Protein AF-A0A528D2F8-F1 (afdb_monomer_lite)

Foldseek 3Di:
DVVVVVVVVLVVVVVPDDPPVSVVVVVVVVVVVVVVVVPPPPPPDPPPQWDWDDDPFKIWIAGPVVRDIKMATCDDPRHGDIPVPDDPVVLVVVLVVQPPPVPVNVSSVVNVVVD

Sequence (115 aa):
LGPVLLALIGVAVLLVGREGIGGLILSTALAWYGSMRMKRPTAKLEPGKHSTVRTAALEMELDHDTGNLEGLVLAGRHEGKMLGTMSLAELQQLYRELPGDPESRQLLETYLDGR

pLDDT: mean 76.3, std 17.95, range [43.12, 95.94]

Secondary structure (DSSP, 8-state):
-HHHHHHHHHHHHHTT--TTHHHHHHHHHHHHHHHHHT--------TTTEEEEE-SSEEEEEETTT--EEEEE-SSTTTT-BGGGS-HHHHHHHHHT-TT-HHHHHHHHHHHHT-

Radius of gyration: 22.01 Å; chains: 1; bounding box: 35×39×60 Å

Structure (mmCIF, N/CA/C/O backbone):
data_AF-A0A528D2F8-F1
#
_entry.id   AF-A0A528D2F8-F1
#
loop_
_atom_site.group_PDB
_atom_site.id
_atom_site.type_symbol
_atom_site.label_atom_id
_atom_site.label_alt_id
_atom_site.label_comp_id
_atom_site.label_asym_id
_atom_site.label_entity_id
_atom_site.label_seq_id
_atom_site.pdbx_PDB_ins_code
_atom_site.Cartn_x
_atom_site.Cartn_y
_atom_site.Cartn_z
_atom_site.occupancy
_atom_site.B_iso_or_equiv
_atom_site.auth_seq_id
_atom_site.auth_comp_id
_atom_site.auth_asym_id
_atom_site.auth_atom_id
_atom_site.pdbx_PDB_model_num
ATOM 1 N N . LEU A 1 1 ? -7.127 -10.081 -35.864 1.00 51.78 1 LEU A N 1
ATOM 2 C CA . LEU A 1 1 ? -6.713 -10.712 -37.144 1.00 51.78 1 LEU A CA 1
ATOM 3 C C . LEU A 1 1 ? -5.264 -10.423 -37.552 1.00 51.78 1 LEU A C 1
ATOM 5 O O . LEU A 1 1 ? -4.617 -11.339 -38.035 1.00 51.78 1 LEU A O 1
ATOM 9 N N . GLY A 1 2 ? -4.722 -9.219 -37.324 1.00 59.16 2 GLY A N 1
ATOM 10 C CA . GLY A 1 2 ? -3.339 -8.868 -37.704 1.00 59.16 2 GLY A CA 1
ATOM 11 C C . GLY A 1 2 ? -2.201 -9.797 -37.222 1.00 59.16 2 GLY A C 1
ATOM 12 O O . GLY A 1 2 ? -1.357 -10.151 -38.041 1.00 59.16 2 GLY A O 1
ATOM 13 N N . PRO A 1 3 ? -2.161 -10.255 -35.953 1.00 52.50 3 PRO A N 1
ATOM 14 C CA . PRO A 1 3 ? -0.999 -11.001 -35.451 1.00 52.50 3 PRO A CA 1
ATOM 15 C C . PRO A 1 3 ? -0.919 -12.444 -35.970 1.00 52.50 3 PRO A C 1
ATOM 17 O O . PRO A 1 3 ? 0.172 -12.969 -36.162 1.00 52.50 3 PRO A O 1
ATOM 20 N N . VAL A 1 4 ? -2.062 -13.072 -36.259 1.00 64.62 4 VAL A N 1
ATOM 21 C CA . VAL A 1 4 ? -2.111 -14.432 -36.824 1.00 64.62 4 VAL A CA 1
ATOM 22 C C . VAL A 1 4 ? -1.645 -14.427 -38.281 1.00 64.62 4 VAL A C 1
ATOM 24 O O . VAL A 1 4 ? -0.921 -15.325 -38.699 1.00 64.62 4 VAL A O 1
ATOM 27 N N . LEU A 1 5 ? -1.990 -13.377 -39.034 1.00 62.97 5 LEU A N 1
ATOM 28 C CA . LEU A 1 5 ? -1.542 -13.207 -40.416 1.00 62.97 5 LEU A CA 1
ATOM 29 C C . LEU A 1 5 ? -0.013 -13.046 -40.490 1.00 62.97 5 LEU A C 1
ATOM 31 O O . LEU A 1 5 ? 0.637 -13.675 -41.318 1.00 62.97 5 LEU A O 1
ATOM 35 N N . LEU A 1 6 ? 0.565 -12.266 -39.572 1.00 57.31 6 LEU A N 1
ATOM 36 C CA . LEU A 1 6 ? 2.014 -12.064 -39.467 1.00 57.31 6 LEU A CA 1
ATOM 37 C C . LEU A 1 6 ? 2.760 -13.349 -39.081 1.00 57.31 6 LEU A C 1
ATOM 39 O O . LEU A 1 6 ? 3.812 -13.637 -39.651 1.00 57.31 6 LEU A O 1
ATOM 43 N N . ALA A 1 7 ? 2.202 -14.149 -38.168 1.00 60.28 7 ALA A N 1
ATOM 44 C CA . ALA A 1 7 ? 2.784 -15.431 -37.775 1.00 60.28 7 ALA A CA 1
ATOM 45 C C . ALA A 1 7 ? 2.817 -16.435 -38.942 1.00 60.28 7 ALA A C 1
ATOM 47 O O . ALA A 1 7 ? 3.831 -17.096 -39.158 1.00 60.28 7 ALA A O 1
ATOM 48 N N . LEU A 1 8 ? 1.745 -16.505 -39.739 1.00 65.25 8 LEU A N 1
ATOM 49 C CA . LEU A 1 8 ? 1.678 -17.394 -40.904 1.00 65.25 8 LEU A CA 1
ATOM 50 C C . LEU A 1 8 ? 2.644 -16.970 -42.021 1.00 65.25 8 LEU A C 1
ATOM 52 O O . LEU A 1 8 ? 3.290 -17.825 -42.626 1.00 65.25 8 LEU A O 1
ATOM 56 N N . ILE A 1 9 ? 2.805 -15.661 -42.250 1.00 62.09 9 ILE A N 1
ATOM 57 C CA . ILE A 1 9 ? 3.781 -15.124 -43.213 1.00 62.09 9 ILE A CA 1
ATOM 58 C C . ILE A 1 9 ? 5.218 -15.445 -42.767 1.00 62.09 9 ILE A C 1
ATOM 60 O O . ILE A 1 9 ? 6.034 -15.860 -43.587 1.00 62.09 9 ILE A O 1
ATOM 64 N N . GLY A 1 10 ? 5.526 -15.327 -41.470 1.00 52.78 10 GLY A N 1
ATOM 65 C CA . GLY A 1 10 ? 6.843 -15.678 -40.926 1.00 52.78 10 GLY A CA 1
ATOM 66 C C . GLY A 1 10 ? 7.199 -17.160 -41.101 1.00 52.78 10 GLY A C 1
ATOM 67 O O . GLY A 1 10 ? 8.323 -17.482 -41.485 1.00 52.78 10 GLY A O 1
ATOM 68 N N . VAL A 1 11 ? 6.230 -18.059 -40.898 1.00 59.16 11 VAL A N 1
ATOM 69 C CA . VAL A 1 11 ? 6.403 -19.507 -41.116 1.00 59.16 11 VAL A CA 1
ATOM 70 C C . VAL A 1 11 ? 6.603 -19.833 -42.601 1.00 59.16 11 VAL A C 1
ATOM 72 O O . VAL A 1 11 ? 7.474 -20.635 -42.936 1.00 59.16 11 VAL A O 1
ATOM 75 N N . ALA A 1 12 ? 5.867 -19.173 -43.502 1.00 60.44 12 ALA A N 1
ATOM 76 C CA . ALA A 1 12 ? 6.025 -19.357 -44.947 1.00 60.44 12 ALA A CA 1
ATOM 77 C C . ALA A 1 12 ? 7.411 -18.913 -45.454 1.00 60.44 12 ALA A C 1
ATOM 79 O O . ALA A 1 12 ? 7.992 -19.569 -46.315 1.00 60.44 12 ALA A O 1
ATOM 80 N N . VAL A 1 13 ? 7.975 -17.837 -44.892 1.00 58.34 13 VAL A N 1
ATOM 81 C CA . VAL A 1 13 ? 9.307 -17.320 -45.262 1.00 58.34 13 VAL A CA 1
ATOM 82 C C . VAL A 1 13 ? 10.446 -18.227 -44.772 1.00 58.34 13 VAL A C 1
ATOM 84 O O . VAL A 1 13 ? 11.46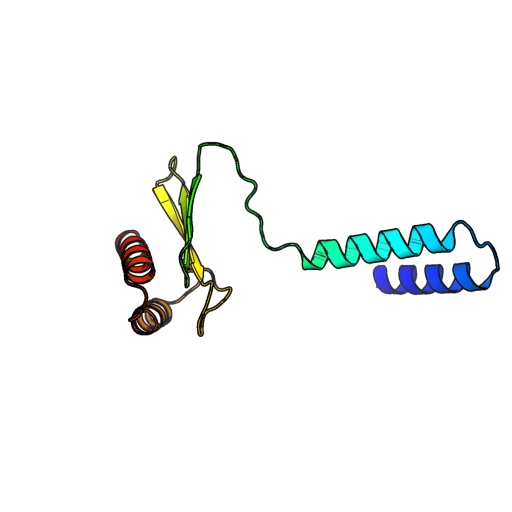7 -18.339 -45.449 1.00 58.34 13 VAL A O 1
ATOM 87 N N . LEU A 1 14 ? 10.275 -18.923 -43.643 1.00 56.22 14 LEU A N 1
ATOM 88 C CA . LEU A 1 14 ? 11.269 -19.876 -43.122 1.00 56.22 14 LEU A CA 1
ATOM 89 C C . LEU A 1 14 ? 11.402 -21.144 -43.977 1.00 56.22 14 LEU A C 1
ATOM 91 O O . LEU A 1 14 ? 12.488 -21.714 -44.046 1.00 56.22 14 LEU A O 1
ATOM 95 N N . LEU A 1 15 ? 10.336 -21.553 -44.669 1.00 55.00 15 LEU A N 1
ATOM 96 C CA . LEU A 1 15 ? 10.334 -22.744 -45.528 1.00 55.00 15 LEU A CA 1
ATOM 97 C C . LEU A 1 15 ? 11.041 -22.535 -46.883 1.00 55.00 15 LEU A C 1
ATOM 99 O O . LEU A 1 15 ? 11.369 -23.515 -47.544 1.00 55.00 15 LEU A O 1
ATOM 103 N N . VAL A 1 16 ? 11.314 -21.288 -47.297 1.00 57.31 16 VAL A N 1
ATOM 104 C CA . VAL A 1 16 ? 11.871 -20.954 -48.631 1.00 57.31 16 VAL A CA 1
ATOM 105 C C . VAL A 1 16 ? 13.415 -20.879 -48.651 1.00 57.31 16 VAL A C 1
ATOM 107 O O . VAL A 1 16 ? 14.012 -20.577 -49.678 1.00 57.31 16 VAL A O 1
ATOM 110 N N . GLY A 1 17 ? 14.106 -21.226 -47.559 1.00 55.66 17 GLY A N 1
ATOM 111 C CA . GLY A 1 17 ? 15.554 -21.494 -47.619 1.00 55.66 17 GLY A CA 1
ATOM 112 C C . GLY A 1 17 ? 16.432 -20.250 -47.803 1.00 55.66 17 GLY A C 1
ATOM 113 O O . GLY A 1 17 ? 17.288 -20.199 -48.684 1.00 55.66 17 GLY A O 1
ATOM 114 N N . ARG A 1 18 ? 16.251 -19.234 -46.950 1.00 55.88 18 ARG A N 1
ATOM 115 C CA . ARG A 1 18 ? 17.180 -18.097 -46.846 1.00 55.88 18 ARG A CA 1
ATOM 116 C C . ARG A 1 18 ? 17.549 -17.865 -45.383 1.00 55.88 18 ARG A C 1
ATOM 118 O O . ARG A 1 18 ? 16.934 -17.068 -44.678 1.00 55.88 18 ARG A O 1
ATOM 125 N N . GLU A 1 19 ? 18.559 -18.612 -44.944 1.00 45.91 19 GLU A N 1
ATOM 126 C CA . GLU A 1 19 ? 18.894 -18.920 -43.542 1.00 45.91 19 GLU A CA 1
ATOM 127 C C . GLU A 1 19 ? 19.265 -17.718 -42.650 1.00 45.91 19 GLU A C 1
ATOM 129 O O . GLU A 1 19 ? 19.339 -17.856 -41.434 1.00 45.91 19 GLU A O 1
ATOM 134 N N . GLY A 1 20 ? 19.453 -16.516 -43.203 1.00 53.91 20 GLY A N 1
ATOM 135 C CA . GLY A 1 20 ? 19.888 -15.352 -42.418 1.00 53.91 20 GLY A CA 1
ATOM 136 C C . GLY A 1 20 ? 18.769 -14.489 -41.823 1.00 53.91 20 GLY A C 1
ATOM 137 O O . GLY A 1 20 ? 18.940 -13.901 -40.759 1.00 53.91 20 GLY A O 1
ATOM 138 N N . ILE A 1 21 ? 17.620 -14.373 -42.496 1.00 55.88 21 ILE A N 1
ATOM 139 C CA . ILE A 1 21 ? 16.634 -13.316 -42.178 1.00 55.88 21 ILE A CA 1
ATOM 140 C C . ILE A 1 21 ? 15.494 -13.853 -41.301 1.00 55.88 21 ILE A C 1
ATOM 142 O O . ILE A 1 21 ? 14.989 -13.144 -40.430 1.00 55.88 21 ILE A O 1
ATOM 146 N N . GLY A 1 22 ? 15.128 -15.127 -41.473 1.00 51.78 22 GLY A N 1
ATOM 147 C CA . GLY A 1 22 ? 14.041 -15.756 -40.716 1.00 51.78 22 GLY A CA 1
ATOM 148 C C . GLY A 1 22 ? 14.312 -15.819 -39.210 1.00 51.78 22 GLY A C 1
ATOM 149 O O . GLY A 1 22 ? 13.414 -15.553 -38.414 1.00 51.78 22 GLY A O 1
ATOM 150 N N . GLY A 1 23 ? 15.564 -16.073 -38.815 1.00 57.50 23 GLY A N 1
ATOM 151 C CA . GLY A 1 23 ? 15.972 -16.095 -37.407 1.00 57.50 23 GLY A CA 1
ATOM 152 C C . GLY A 1 23 ? 15.835 -14.735 -36.718 1.00 57.50 23 GLY A C 1
ATOM 153 O O . GLY A 1 23 ? 15.381 -14.672 -35.577 1.00 57.50 23 GLY A O 1
ATOM 154 N N . LEU A 1 24 ? 16.145 -13.642 -37.424 1.00 60.03 24 LEU A N 1
ATOM 155 C CA . LEU A 1 24 ? 16.041 -12.263 -36.925 1.00 60.03 24 LEU A CA 1
ATOM 156 C C . LEU A 1 24 ? 14.582 -11.825 -36.713 1.00 60.03 24 LEU A C 1
ATOM 158 O O . LEU A 1 24 ? 14.251 -11.200 -35.704 1.00 60.03 24 LEU A O 1
ATOM 162 N N . ILE A 1 25 ? 13.679 -12.200 -37.622 1.00 60.31 25 ILE A N 1
ATOM 163 C CA . ILE A 1 25 ? 12.244 -11.900 -37.483 1.00 60.31 25 ILE A CA 1
ATOM 164 C C . ILE A 1 25 ? 11.612 -12.735 -36.354 1.00 60.31 25 ILE A C 1
ATOM 166 O O . ILE A 1 25 ? 10.799 -12.227 -35.583 1.00 60.31 25 ILE A O 1
ATOM 170 N N . LEU A 1 26 ? 12.011 -14.001 -36.193 1.00 59.84 26 LEU A N 1
ATOM 171 C CA . LEU A 1 26 ? 11.455 -14.857 -35.141 1.00 59.84 26 LEU A CA 1
ATOM 172 C C . LEU A 1 26 ? 11.927 -14.447 -33.734 1.00 59.84 26 LEU A C 1
ATOM 174 O O . LEU A 1 26 ? 11.142 -14.462 -32.786 1.00 59.84 26 LEU A O 1
ATOM 178 N N . SER A 1 27 ? 13.191 -14.034 -33.594 1.00 59.12 27 SER A N 1
ATOM 179 C CA . SER A 1 27 ? 13.759 -13.588 -32.312 1.00 59.12 27 SER A CA 1
ATOM 180 C C . SER A 1 27 ? 13.234 -12.216 -31.876 1.00 59.12 27 SER A C 1
ATOM 182 O O . SER A 1 27 ? 12.937 -12.032 -30.695 1.00 59.12 27 SER A O 1
ATOM 184 N N . THR A 1 28 ? 13.003 -11.288 -32.810 1.00 60.88 28 THR A N 1
ATOM 185 C CA . THR A 1 28 ? 12.314 -10.017 -32.509 1.00 60.88 28 THR A CA 1
ATOM 186 C C . THR A 1 28 ? 10.860 -10.232 -32.078 1.00 60.88 28 THR A C 1
ATOM 188 O O . THR A 1 28 ? 10.413 -9.607 -31.116 1.00 60.88 28 THR A O 1
ATOM 191 N N . ALA A 1 29 ? 10.137 -11.168 -32.703 1.00 61.25 29 ALA A N 1
ATOM 192 C CA . ALA A 1 29 ? 8.772 -11.512 -32.305 1.00 61.25 29 ALA A CA 1
ATOM 193 C C . ALA A 1 29 ? 8.703 -12.166 -30.910 1.00 61.25 29 ALA A C 1
ATOM 195 O O . ALA A 1 29 ? 7.848 -11.792 -30.103 1.00 61.25 29 ALA A O 1
ATOM 196 N N . LEU A 1 30 ? 9.619 -13.090 -30.588 1.00 62.84 30 LEU A N 1
ATOM 197 C CA . LEU A 1 30 ? 9.700 -13.696 -29.251 1.00 62.84 30 LEU A CA 1
ATOM 198 C C . LEU A 1 30 ? 10.071 -12.670 -28.171 1.00 62.84 30 LEU A C 1
ATOM 200 O O . LEU A 1 30 ? 9.463 -12.671 -27.099 1.00 62.84 30 LEU A O 1
ATOM 204 N N . ALA A 1 31 ? 11.022 -11.775 -28.451 1.00 67.06 31 ALA A N 1
ATOM 205 C CA . ALA A 1 31 ? 11.407 -10.707 -27.530 1.00 67.06 31 ALA A CA 1
ATOM 206 C C . ALA A 1 31 ? 10.238 -9.747 -27.257 1.00 67.06 31 ALA A C 1
ATOM 208 O O . ALA A 1 31 ? 9.994 -9.369 -26.110 1.00 67.06 31 ALA A O 1
ATOM 209 N N . TRP A 1 32 ? 9.459 -9.405 -28.287 1.00 61.62 32 TRP A N 1
ATOM 210 C CA . TRP A 1 32 ? 8.294 -8.535 -28.138 1.00 61.62 32 TRP A CA 1
ATOM 211 C C . TRP A 1 32 ? 7.148 -9.215 -27.375 1.00 61.62 32 TRP A C 1
ATOM 213 O O . TRP A 1 32 ? 6.533 -8.600 -26.503 1.00 61.62 32 TRP A O 1
ATOM 223 N N . TYR A 1 33 ? 6.910 -10.509 -27.613 1.00 60.62 33 TYR A N 1
ATOM 224 C CA . TYR A 1 33 ? 5.890 -11.282 -26.896 1.00 60.62 33 TYR A CA 1
ATOM 225 C C . TYR A 1 33 ? 6.261 -11.530 -25.421 1.00 60.62 33 TYR A C 1
ATOM 227 O O . TYR A 1 33 ? 5.403 -11.440 -24.541 1.00 60.62 33 TYR A O 1
ATOM 235 N N . GLY A 1 34 ? 7.547 -11.764 -25.127 1.00 59.91 34 GLY A N 1
ATOM 236 C CA . GLY A 1 34 ? 8.069 -11.846 -23.758 1.00 59.91 34 GLY A CA 1
ATOM 237 C C . GLY A 1 34 ? 8.004 -10.506 -23.016 1.00 59.91 34 GLY A C 1
ATOM 238 O O . GLY A 1 34 ? 7.597 -10.458 -21.855 1.00 59.91 34 GLY A O 1
ATOM 239 N N . SER A 1 35 ? 8.303 -9.402 -23.705 1.00 55.12 35 SER A N 1
ATOM 240 C CA . SER A 1 35 ? 8.217 -8.046 -23.150 1.00 55.12 35 SER A CA 1
ATOM 241 C C . SER A 1 35 ? 6.769 -7.610 -22.869 1.00 55.12 35 SER A C 1
ATOM 243 O O . SER A 1 35 ? 6.515 -6.909 -21.892 1.00 55.12 35 SER A O 1
ATOM 245 N N . MET A 1 36 ? 5.787 -8.101 -23.638 1.00 50.44 36 MET A N 1
ATOM 246 C CA . MET A 1 36 ? 4.363 -7.823 -23.400 1.00 50.44 36 MET A CA 1
ATOM 247 C C . MET A 1 36 ? 3.801 -8.548 -22.162 1.00 50.44 36 MET A C 1
ATOM 249 O O . MET A 1 36 ? 2.897 -8.029 -21.512 1.00 50.44 36 MET A O 1
ATOM 253 N N . ARG A 1 37 ? 4.361 -9.709 -21.782 1.00 51.84 37 ARG A N 1
ATOM 254 C CA . ARG A 1 37 ? 4.047 -10.393 -20.508 1.00 51.84 37 ARG A CA 1
ATOM 255 C C . ARG A 1 37 ? 4.752 -9.782 -19.293 1.00 51.84 37 ARG A C 1
ATOM 257 O O . ARG A 1 37 ? 4.320 -10.022 -18.170 1.00 51.84 37 ARG A O 1
ATOM 264 N N . MET A 1 38 ? 5.806 -8.995 -19.510 1.00 45.75 38 MET A N 1
ATOM 265 C CA . MET A 1 38 ? 6.533 -8.259 -18.469 1.00 45.75 38 MET A CA 1
ATOM 266 C C . MET A 1 38 ? 6.057 -6.815 -18.295 1.00 45.75 38 MET A C 1
ATOM 268 O O . MET A 1 38 ? 6.693 -6.046 -17.582 1.00 45.75 38 MET A O 1
ATOM 272 N N . LYS A 1 39 ? 4.905 -6.438 -18.859 1.00 46.09 39 LYS A N 1
ATOM 273 C CA . LYS A 1 39 ? 4.202 -5.230 -18.418 1.00 46.09 39 LYS A CA 1
ATOM 274 C C . LYS A 1 39 ? 3.470 -5.502 -17.101 1.00 46.09 39 LYS A C 1
ATOM 276 O O . LYS A 1 39 ? 2.253 -5.388 -17.019 1.00 46.09 39 LYS A O 1
ATOM 281 N N . A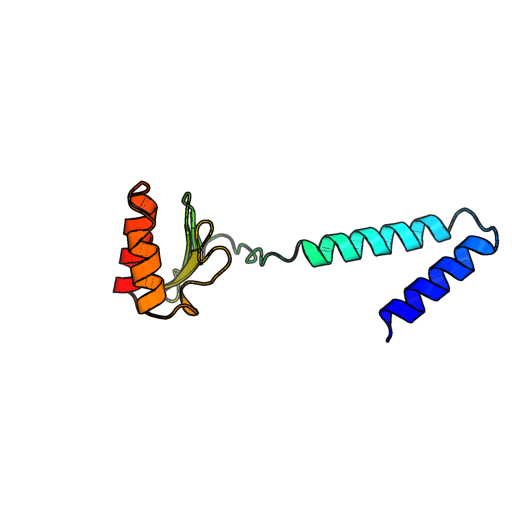RG A 1 40 ? 4.228 -5.845 -16.054 1.00 52.00 40 ARG A N 1
ATOM 282 C CA . ARG A 1 40 ? 3.888 -5.305 -14.735 1.00 52.00 40 ARG A CA 1
ATOM 283 C C . ARG A 1 40 ? 4.024 -3.788 -14.879 1.00 52.00 40 ARG A C 1
ATOM 285 O O . ARG A 1 40 ? 4.953 -3.359 -15.567 1.00 52.00 40 ARG A O 1
ATOM 292 N N . PRO A 1 41 ? 3.113 -2.979 -14.330 1.00 43.12 41 PRO A N 1
ATOM 293 C CA . PRO A 1 41 ? 3.309 -1.545 -14.317 1.00 43.12 41 PRO A CA 1
ATOM 294 C C . PRO A 1 41 ? 4.515 -1.280 -13.417 1.00 43.12 41 PRO A C 1
ATOM 296 O O . PRO A 1 41 ? 4.388 -1.145 -12.210 1.00 43.12 41 PRO A O 1
ATOM 299 N N . THR A 1 42 ? 5.718 -1.265 -13.985 1.00 47.62 42 THR A N 1
ATOM 300 C CA . THR A 1 42 ? 6.818 -0.539 -13.373 1.00 47.62 42 THR A CA 1
ATOM 301 C C . THR A 1 42 ? 6.454 0.921 -13.551 1.00 47.62 42 THR A C 1
ATOM 303 O O . THR A 1 42 ? 6.692 1.517 -14.605 1.00 47.62 42 THR A O 1
ATOM 306 N N . ALA A 1 43 ? 5.768 1.453 -12.535 1.00 52.12 43 ALA A N 1
ATOM 307 C CA . ALA A 1 43 ? 5.638 2.877 -12.318 1.00 52.12 43 ALA A CA 1
ATOM 308 C C . ALA A 1 43 ? 7.014 3.490 -12.586 1.00 52.12 43 ALA A C 1
ATOM 310 O O . ALA A 1 43 ? 8.049 3.064 -12.065 1.00 52.12 43 ALA A O 1
ATOM 311 N N . LYS A 1 44 ? 7.031 4.376 -13.572 1.00 45.22 44 LYS A N 1
ATOM 312 C CA . LYS A 1 44 ? 8.227 5.017 -14.080 1.00 45.22 44 LYS A CA 1
ATOM 313 C C . LYS A 1 44 ? 8.745 5.884 -12.934 1.00 45.22 44 LYS A C 1
ATOM 315 O O . LYS A 1 44 ? 8.163 6.925 -12.674 1.00 45.22 44 LYS A O 1
ATOM 320 N N . LEU A 1 45 ? 9.779 5.418 -12.235 1.00 47.34 45 LEU A N 1
ATOM 321 C CA . LEU A 1 45 ? 10.402 6.123 -11.115 1.00 47.34 45 LEU A CA 1
ATOM 322 C C . LEU A 1 45 ? 10.908 7.492 -11.587 1.00 47.34 45 LEU A C 1
ATOM 324 O O . 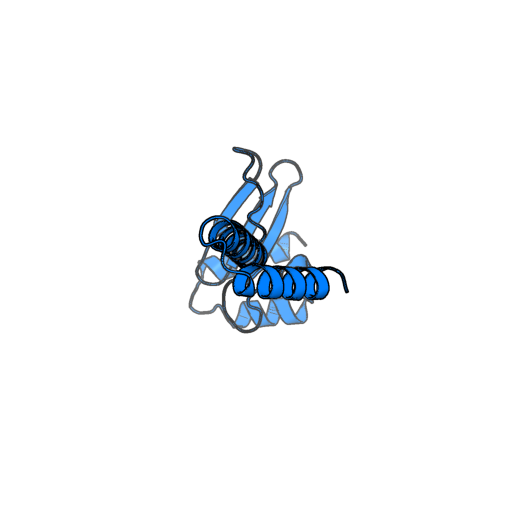LEU A 1 45 ? 11.987 7.605 -12.172 1.00 47.34 45 LEU A O 1
ATOM 328 N N . GLU A 1 46 ? 10.114 8.532 -11.344 1.00 54.25 46 GLU A N 1
ATOM 329 C CA . GLU A 1 46 ? 10.629 9.886 -11.222 1.00 54.25 46 GLU A CA 1
ATOM 330 C C . GLU A 1 46 ? 11.415 9.950 -9.904 1.00 54.25 46 GLU A C 1
ATOM 332 O O . GLU A 1 46 ? 10.858 9.661 -8.841 1.00 54.25 46 GLU A O 1
ATOM 337 N N . PRO A 1 47 ? 12.717 10.275 -9.935 1.00 48.72 47 PRO A N 1
ATOM 338 C CA . PRO A 1 47 ? 13.509 10.358 -8.720 1.00 48.72 47 PRO A CA 1
ATOM 339 C C . PRO A 1 47 ? 13.037 11.569 -7.904 1.00 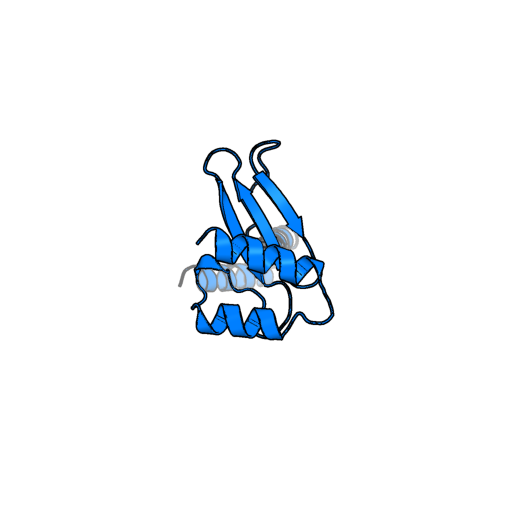48.72 47 PRO A C 1
ATOM 341 O O . PRO A 1 47 ? 13.372 12.706 -8.227 1.00 48.72 47 PRO A O 1
ATOM 344 N N . GLY A 1 48 ? 12.249 11.322 -6.853 1.00 62.03 48 GLY A N 1
ATOM 345 C CA . GLY A 1 48 ? 12.019 12.285 -5.768 1.00 62.03 48 GLY A CA 1
ATOM 346 C C . GLY A 1 48 ? 10.576 12.684 -5.451 1.00 62.03 48 GLY A C 1
ATOM 347 O O . GLY A 1 48 ? 10.404 13.501 -4.554 1.00 62.03 48 GLY A O 1
ATOM 348 N N . LYS A 1 49 ? 9.555 12.146 -6.132 1.00 73.62 49 LYS A N 1
ATOM 349 C CA . LYS A 1 49 ? 8.146 12.543 -5.895 1.00 73.62 49 LYS A CA 1
ATOM 350 C C . LYS A 1 49 ? 7.266 11.481 -5.245 1.00 73.62 49 LYS A C 1
ATOM 352 O O . LYS A 1 49 ? 6.280 11.816 -4.596 1.00 73.62 49 LYS A O 1
ATOM 357 N N . HIS A 1 50 ? 7.661 10.220 -5.370 1.00 80.50 50 HIS A N 1
ATOM 358 C CA . HIS A 1 50 ? 6.938 9.087 -4.809 1.00 80.50 50 HIS A CA 1
ATOM 359 C C . HIS A 1 50 ? 7.846 8.338 -3.837 1.00 80.50 50 HIS A C 1
ATOM 361 O O . HIS A 1 50 ? 9.015 8.088 -4.151 1.00 80.50 50 HIS A O 1
ATOM 367 N N . SER A 1 51 ? 7.322 7.982 -2.666 1.00 87.06 51 SER A N 1
ATOM 368 C CA . SER A 1 51 ? 7.959 7.000 -1.789 1.00 87.06 51 SER A CA 1
ATOM 369 C C . SER A 1 51 ? 7.247 5.665 -1.920 1.00 87.06 51 SER A C 1
ATOM 371 O O . SER A 1 51 ? 6.022 5.592 -1.868 1.00 87.06 51 SER A O 1
ATOM 373 N N . THR A 1 52 ? 8.029 4.602 -2.096 1.00 89.88 52 THR A N 1
ATOM 374 C CA . THR A 1 52 ? 7.514 3.236 -2.175 1.00 89.88 52 THR A CA 1
ATOM 375 C C . THR A 1 52 ? 7.959 2.457 -0.945 1.00 89.88 52 THR A C 1
ATOM 377 O O . THR A 1 52 ? 9.148 2.429 -0.623 1.00 89.88 52 THR A O 1
ATOM 380 N N . VAL A 1 53 ? 7.016 1.800 -0.273 1.00 92.19 53 VAL A N 1
ATOM 381 C CA . VAL A 1 53 ? 7.275 0.899 0.857 1.00 92.19 53 VAL A CA 1
ATOM 382 C C . VAL A 1 53 ? 6.785 -0.491 0.489 1.00 92.19 53 VAL A C 1
ATOM 384 O O . VAL A 1 53 ? 5.677 -0.650 -0.017 1.00 92.19 53 VAL A O 1
ATOM 387 N N . ARG A 1 54 ? 7.607 -1.511 0.735 1.00 92.62 54 ARG A N 1
ATOM 388 C CA . ARG A 1 54 ? 7.295 -2.891 0.367 1.00 92.62 54 ARG A CA 1
ATOM 389 C C . ARG A 1 54 ? 7.517 -3.842 1.531 1.00 92.62 54 ARG A C 1
ATOM 391 O O . ARG A 1 54 ? 8.577 -3.834 2.142 1.00 92.62 54 ARG A O 1
ATOM 398 N N . THR A 1 55 ? 6.536 -4.703 1.751 1.00 91.69 55 THR A N 1
ATOM 399 C CA . THR A 1 55 ? 6.495 -5.733 2.796 1.00 91.69 55 THR A CA 1
ATOM 400 C C . THR A 1 55 ? 6.292 -7.113 2.169 1.00 91.69 55 THR A C 1
ATOM 402 O O . THR A 1 55 ? 6.333 -7.269 0.942 1.00 91.69 55 THR A O 1
ATOM 405 N N . ALA A 1 56 ? 6.070 -8.140 2.994 1.00 90.06 56 ALA A N 1
ATOM 406 C CA . ALA A 1 56 ? 5.783 -9.481 2.500 1.00 90.06 56 ALA A CA 1
ATOM 407 C C . ALA A 1 56 ? 4.419 -9.573 1.793 1.00 90.06 56 ALA A C 1
ATOM 409 O O . ALA A 1 56 ? 4.273 -10.379 0.874 1.00 90.06 56 ALA A O 1
ATOM 410 N N . ALA A 1 57 ? 3.437 -8.758 2.194 1.00 91.62 57 ALA A N 1
ATOM 411 C CA . ALA A 1 57 ? 2.074 -8.848 1.674 1.00 91.62 57 ALA A CA 1
ATOM 412 C C . ALA A 1 57 ? 1.596 -7.612 0.905 1.00 91.62 57 ALA A C 1
ATOM 414 O O . ALA A 1 57 ? 0.627 -7.729 0.156 1.00 91.62 57 ALA A O 1
ATOM 415 N N . LEU A 1 58 ? 2.255 -6.458 1.043 1.00 94.44 58 LEU A N 1
ATOM 416 C CA . LEU A 1 58 ? 1.822 -5.193 0.444 1.00 94.44 58 LEU A CA 1
ATOM 417 C C . LEU A 1 58 ? 2.983 -4.403 -0.170 1.00 94.44 58 LEU A C 1
ATOM 419 O O . LEU A 1 58 ? 4.090 -4.365 0.366 1.00 94.44 58 LEU A O 1
ATOM 423 N N . GLU A 1 59 ? 2.695 -3.715 -1.265 1.00 94.44 59 GLU A N 1
ATOM 424 C CA . GLU A 1 59 ? 3.503 -2.625 -1.811 1.00 94.44 59 GLU A CA 1
ATOM 425 C C . GLU A 1 59 ? 2.652 -1.358 -1.776 1.00 94.44 59 GLU A C 1
ATOM 427 O O . GLU A 1 59 ? 1.519 -1.373 -2.247 1.00 94.44 59 GLU A O 1
ATOM 432 N N . MET A 1 60 ? 3.171 -0.289 -1.186 1.00 93.88 60 MET A N 1
ATOM 433 C CA . MET A 1 60 ? 2.486 0.989 -1.010 1.00 93.88 60 MET A CA 1
ATOM 434 C C . MET A 1 60 ? 3.277 2.084 -1.711 1.00 93.88 60 MET A C 1
ATOM 436 O O . MET A 1 60 ? 4.506 2.092 -1.636 1.00 93.88 60 MET A O 1
ATOM 440 N N . GLU A 1 61 ? 2.582 3.023 -2.341 1.00 92.25 61 GLU A N 1
ATOM 441 C CA . GLU A 1 61 ? 3.174 4.192 -2.985 1.00 92.25 61 GLU A CA 1
ATOM 442 C C . GLU A 1 61 ? 2.482 5.463 -2.490 1.00 92.25 61 GLU A C 1
ATOM 444 O O . GLU A 1 61 ? 1.272 5.613 -2.647 1.00 92.25 61 GLU A O 1
ATOM 449 N N . LEU A 1 62 ? 3.254 6.371 -1.893 1.00 91.31 62 LEU A N 1
ATOM 450 C CA . LEU A 1 62 ? 2.793 7.691 -1.476 1.00 91.31 62 LEU A CA 1
ATOM 451 C C . LEU A 1 62 ? 3.300 8.742 -2.459 1.00 91.31 62 LEU A C 1
ATOM 453 O O . LEU A 1 62 ? 4.510 8.931 -2.608 1.00 91.31 62 LEU A O 1
ATOM 457 N N . ASP A 1 63 ? 2.370 9.461 -3.069 1.00 89.12 63 ASP A N 1
ATOM 458 C CA . ASP A 1 63 ? 2.634 10.683 -3.816 1.00 89.12 63 ASP A CA 1
ATOM 459 C C . ASP A 1 63 ? 2.781 11.854 -2.826 1.00 89.12 63 ASP A C 1
ATOM 461 O O . ASP A 1 63 ? 1.845 12.197 -2.101 1.00 89.12 63 ASP A O 1
ATOM 465 N N . HIS A 1 64 ? 3.969 12.460 -2.762 1.00 85.88 64 HIS A N 1
ATOM 466 C CA . HIS A 1 64 ? 4.254 13.535 -1.805 1.00 85.88 64 HIS A CA 1
ATOM 467 C C . HIS A 1 64 ? 3.675 14.900 -2.203 1.00 85.88 64 HIS A C 1
ATOM 469 O O . HIS A 1 64 ? 3.584 15.779 -1.347 1.00 85.88 64 HIS A O 1
ATOM 475 N N . ASP A 1 65 ? 3.285 15.085 -3.467 1.00 84.62 65 ASP A N 1
ATOM 476 C CA . ASP A 1 65 ? 2.691 16.330 -3.960 1.00 84.62 65 ASP A CA 1
ATOM 477 C C . ASP A 1 65 ? 1.187 16.382 -3.636 1.00 84.62 65 ASP A C 1
ATOM 479 O O . ASP A 1 65 ? 0.649 17.430 -3.270 1.00 84.62 65 ASP A O 1
ATOM 483 N N . THR A 1 66 ? 0.502 15.243 -3.758 1.00 85.00 66 THR A N 1
ATOM 484 C CA . THR A 1 66 ? -0.953 15.121 -3.570 1.00 85.00 66 THR A CA 1
ATOM 485 C C . THR A 1 66 ? -1.346 14.508 -2.230 1.00 85.00 66 THR A C 1
ATOM 487 O O . THR A 1 66 ? -2.483 14.677 -1.793 1.00 85.00 66 THR A O 1
ATOM 490 N N . GLY A 1 67 ? -0.429 13.791 -1.579 1.00 86.81 67 GLY A N 1
ATOM 491 C CA . GLY A 1 67 ? -0.726 12.954 -0.419 1.00 86.81 67 GLY A CA 1
ATOM 492 C C . GLY A 1 67 ? -1.489 11.675 -0.772 1.00 86.81 67 GLY A C 1
ATOM 493 O O . GLY A 1 67 ? -1.954 10.994 0.140 1.00 86.81 67 GLY A O 1
ATOM 494 N N . ASN A 1 68 ? -1.648 11.345 -2.062 1.00 87.75 68 ASN A N 1
ATOM 495 C CA . ASN A 1 68 ? -2.363 10.140 -2.464 1.00 87.75 68 ASN A CA 1
ATOM 496 C C . ASN A 1 68 ? -1.548 8.893 -2.112 1.00 87.75 68 ASN A C 1
ATOM 498 O O . ASN A 1 68 ? -0.369 8.795 -2.458 1.00 87.75 68 ASN A O 1
ATOM 502 N N . LEU A 1 69 ? -2.199 7.938 -1.453 1.00 91.12 69 LEU A N 1
ATOM 503 C CA . LEU A 1 69 ? -1.603 6.674 -1.053 1.00 91.12 69 LEU A CA 1
ATOM 504 C C . LEU A 1 69 ? -2.269 5.541 -1.829 1.00 91.12 69 LEU A C 1
ATOM 506 O O . LEU A 1 69 ? -3.430 5.208 -1.604 1.00 91.12 69 LEU A O 1
ATOM 510 N N . GLU A 1 70 ? -1.510 4.926 -2.724 1.00 91.69 70 GLU A N 1
ATOM 511 C CA . GLU A 1 70 ? -1.927 3.745 -3.473 1.00 91.69 70 GLU A CA 1
ATOM 512 C C . GLU A 1 70 ? -1.283 2.490 -2.882 1.00 91.69 70 GLU A C 1
ATOM 514 O O . GLU A 1 70 ? -0.235 2.544 -2.236 1.00 91.69 70 GLU A O 1
ATOM 519 N N . GLY A 1 71 ? -1.905 1.334 -3.115 1.00 92.75 71 GLY A N 1
ATOM 520 C CA . GLY A 1 71 ? -1.371 0.066 -2.632 1.00 92.75 71 GLY A CA 1
ATOM 521 C C . GLY A 1 71 ? -1.718 -1.123 -3.514 1.00 92.75 71 GLY A C 1
ATOM 522 O O . GLY A 1 71 ? -2.797 -1.182 -4.106 1.00 92.75 71 GLY A O 1
ATOM 523 N N . LEU A 1 72 ? -0.808 -2.093 -3.562 1.00 94.94 72 LEU A N 1
ATOM 524 C CA . LEU A 1 72 ? -0.899 -3.355 -4.286 1.00 94.94 72 LEU A CA 1
ATOM 525 C C . LEU A 1 72 ? -0.721 -4.526 -3.314 1.00 94.94 72 LEU A C 1
ATOM 527 O O . LEU A 1 72 ? 0.245 -4.583 -2.552 1.00 94.94 72 LEU A O 1
ATOM 531 N N . VAL A 1 73 ? -1.623 -5.503 -3.384 1.00 94.06 73 VAL A N 1
ATOM 532 C CA . VAL A 1 73 ? -1.501 -6.749 -2.620 1.00 94.06 73 VAL A CA 1
ATOM 533 C C . VAL A 1 73 ? -0.500 -7.680 -3.302 1.00 94.06 73 VAL A C 1
ATOM 535 O O . VAL A 1 73 ? -0.690 -8.079 -4.451 1.00 94.06 73 VAL A O 1
ATOM 538 N N . LEU A 1 74 ? 0.560 -8.053 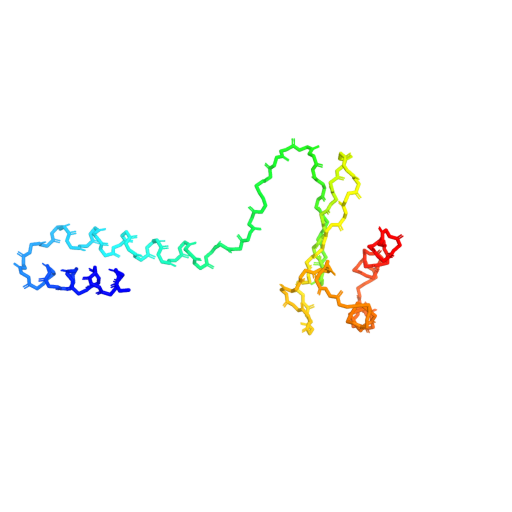-2.590 1.00 92.12 74 LEU A N 1
ATOM 539 C CA . LEU A 1 74 ? 1.646 -8.901 -3.087 1.00 92.12 74 LEU A CA 1
ATOM 540 C C . LEU A 1 74 ? 1.469 -10.387 -2.780 1.00 92.12 74 LEU A C 1
ATOM 542 O O . LEU A 1 74 ? 2.086 -11.202 -3.459 1.00 92.12 74 LEU A O 1
ATOM 546 N N . ALA A 1 75 ? 0.677 -10.731 -1.763 1.00 87.62 75 ALA A N 1
ATOM 547 C CA . ALA A 1 75 ? 0.459 -12.110 -1.344 1.00 87.62 75 ALA A CA 1
ATOM 548 C C . ALA A 1 75 ? -0.916 -12.293 -0.686 1.00 87.62 75 ALA A C 1
ATOM 550 O O . ALA A 1 75 ? -1.493 -11.357 -0.132 1.00 87.62 75 ALA A O 1
ATOM 551 N N . GLY A 1 76 ? -1.426 -13.525 -0.712 1.00 87.94 76 GLY A N 1
ATOM 552 C CA . GLY A 1 76 ? -2.697 -13.900 -0.088 1.00 87.94 76 GLY A CA 1
ATOM 553 C C . GLY A 1 76 ? -3.859 -13.953 -1.079 1.00 87.94 76 GLY A C 1
ATOM 554 O O . GLY A 1 76 ? -3.671 -13.994 -2.294 1.00 87.94 76 GLY A O 1
ATOM 555 N N . ARG A 1 77 ? -5.099 -13.973 -0.574 1.00 88.06 77 ARG A N 1
ATOM 556 C CA . ARG A 1 77 ? -6.288 -14.189 -1.426 1.00 88.06 77 ARG A CA 1
ATOM 557 C C . ARG A 1 77 ? -6.563 -13.068 -2.424 1.00 88.06 77 ARG A C 1
ATOM 559 O O . ARG A 1 77 ? -7.253 -13.288 -3.416 1.00 88.06 77 ARG A O 1
ATOM 566 N N . HIS A 1 78 ? -6.044 -11.880 -2.146 1.00 90.38 78 HIS A N 1
ATOM 567 C CA . HIS A 1 78 ? -6.233 -10.689 -2.962 1.00 90.38 78 HIS A CA 1
ATOM 568 C C . HIS A 1 78 ? -4.983 -10.330 -3.779 1.00 90.38 78 HIS A C 1
ATOM 570 O O . HIS A 1 78 ? -4.918 -9.219 -4.290 1.00 90.38 78 HIS A O 1
ATOM 576 N N . GLU A 1 79 ? -4.011 -11.243 -3.916 1.00 91.44 79 GLU A N 1
ATOM 577 C CA . GLU A 1 79 ? -2.769 -11.012 -4.669 1.00 91.44 79 GLU A CA 1
ATOM 578 C C . GLU A 1 79 ? -3.028 -10.403 -6.058 1.00 91.44 79 GLU A C 1
ATOM 580 O O . GLU A 1 79 ? -3.895 -10.843 -6.817 1.00 91.44 79 GLU A O 1
ATOM 585 N N . GLY A 1 80 ? -2.266 -9.357 -6.379 1.00 87.62 80 GLY A N 1
ATOM 586 C CA . GLY A 1 80 ? -2.357 -8.612 -7.629 1.00 87.62 80 GLY A CA 1
ATOM 587 C C . GLY A 1 80 ? -3.487 -7.581 -7.686 1.00 87.62 80 GLY A C 1
ATOM 588 O O . GLY A 1 80 ? -3.606 -6.894 -8.701 1.00 87.62 80 GLY A O 1
ATOM 589 N N . LYS A 1 81 ? -4.316 -7.443 -6.640 1.00 91.00 81 LYS A N 1
ATOM 590 C CA . LYS A 1 81 ?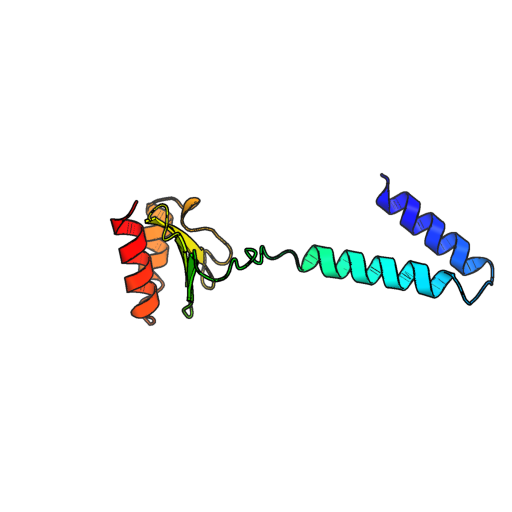 -5.349 -6.397 -6.570 1.00 91.00 81 LYS A CA 1
ATOM 591 C C . LYS A 1 81 ? -4.791 -5.081 -6.032 1.00 91.00 81 LYS A C 1
ATOM 593 O O . LYS A 1 81 ? -3.997 -5.068 -5.094 1.00 91.00 81 LYS A O 1
ATOM 598 N N . MET A 1 82 ? -5.290 -3.978 -6.588 1.00 94.56 82 MET A N 1
ATOM 599 C CA . MET A 1 82 ? -5.067 -2.631 -6.059 1.00 94.56 82 MET A CA 1
ATOM 600 C C . MET A 1 82 ? -6.015 -2.367 -4.886 1.00 94.56 82 MET A C 1
ATOM 602 O O . MET A 1 82 ? -7.226 -2.577 -5.029 1.00 94.56 82 MET A O 1
ATOM 606 N N . LEU A 1 83 ? -5.509 -1.837 -3.770 1.00 94.56 83 LEU A N 1
ATOM 607 C CA . LEU A 1 83 ? -6.321 -1.490 -2.596 1.00 94.56 83 LEU A CA 1
ATOM 608 C C . LEU A 1 83 ? -7.443 -0.501 -2.951 1.00 94.56 83 LEU A C 1
ATOM 610 O O . LEU A 1 83 ? -8.556 -0.624 -2.438 1.00 94.56 83 LEU A O 1
ATOM 614 N N . GLY A 1 84 ? -7.196 0.419 -3.893 1.00 93.12 84 GLY A N 1
ATOM 615 C CA . GLY A 1 84 ? -8.186 1.377 -4.403 1.00 93.12 84 GLY A CA 1
ATOM 616 C C . GLY A 1 84 ? -9.423 0.736 -5.037 1.00 93.12 84 GLY A C 1
ATOM 617 O O . GLY A 1 84 ? -10.507 1.324 -5.013 1.00 93.12 84 GLY A O 1
ATOM 618 N N . THR A 1 85 ? -9.273 -0.486 -5.558 1.00 93.69 85 THR A N 1
ATOM 619 C CA . THR A 1 85 ? -10.325 -1.244 -6.259 1.00 93.69 85 THR A CA 1
ATOM 620 C C . THR A 1 85 ? -11.074 -2.228 -5.363 1.00 93.69 85 THR A C 1
ATOM 622 O O . THR A 1 85 ? -12.073 -2.806 -5.789 1.00 93.69 85 THR A O 1
ATOM 625 N N . MET A 1 86 ? -10.596 -2.439 -4.135 1.00 94.62 86 MET A N 1
ATOM 626 C CA . MET A 1 86 ? -11.188 -3.376 -3.186 1.00 94.62 86 MET A CA 1
ATOM 627 C C . MET A 1 86 ? -12.337 -2.722 -2.419 1.00 94.62 86 MET A C 1
ATOM 629 O O . MET A 1 86 ? -12.296 -1.545 -2.054 1.00 94.62 86 MET A O 1
ATOM 633 N N . SER A 1 87 ? -13.371 -3.508 -2.137 1.00 95.44 87 SER A N 1
ATOM 634 C CA . SER A 1 87 ? -14.434 -3.091 -1.223 1.00 95.44 87 SER A CA 1
ATOM 635 C C . SER A 1 87 ? -13.937 -3.053 0.228 1.00 95.44 87 SER A C 1
ATOM 637 O O . SER A 1 87 ? -12.994 -3.752 0.598 1.00 95.44 87 SER A O 1
ATOM 639 N N . LEU A 1 88 ? -14.618 -2.295 1.094 1.00 95.06 88 LEU A N 1
ATOM 640 C CA . LEU A 1 88 ? -14.278 -2.235 2.522 1.00 95.06 88 LEU A CA 1
ATOM 641 C C . LEU A 1 88 ? -14.291 -3.625 3.186 1.00 95.06 88 LEU A C 1
ATOM 643 O O . LEU A 1 88 ? -13.445 -3.922 4.025 1.00 95.06 88 LEU A O 1
ATOM 647 N N . ALA A 1 89 ? -15.217 -4.499 2.781 1.00 95.50 89 ALA A N 1
ATOM 648 C CA . ALA A 1 89 ? -15.280 -5.873 3.274 1.00 95.50 89 ALA A CA 1
ATOM 649 C C . ALA A 1 89 ? -14.043 -6.695 2.870 1.00 95.50 89 ALA A C 1
ATOM 651 O O . ALA A 1 89 ? -13.520 -7.456 3.684 1.00 95.50 89 ALA A O 1
ATOM 652 N N . GLU A 1 90 ? -13.550 -6.521 1.640 1.00 95.94 90 GLU A N 1
ATOM 653 C CA . GLU A 1 90 ? -12.315 -7.164 1.176 1.00 95.94 90 GLU A CA 1
ATOM 654 C C . GLU A 1 90 ? -11.080 -6.614 1.904 1.00 95.94 90 GLU A C 1
ATOM 656 O O . GLU A 1 90 ? -10.201 -7.389 2.268 1.00 95.94 90 GLU A O 1
ATOM 661 N N . LEU A 1 91 ? -11.024 -5.309 2.186 1.00 95.75 91 LEU A N 1
ATOM 662 C CA . LEU A 1 91 ? -9.926 -4.704 2.953 1.00 95.75 91 LEU A CA 1
ATOM 663 C C . LEU A 1 91 ? -9.891 -5.214 4.404 1.00 95.75 91 LEU A C 1
ATOM 665 O O . LEU A 1 91 ? -8.832 -5.580 4.909 1.00 95.75 91 LEU A O 1
ATOM 669 N N . GLN A 1 92 ? -11.049 -5.331 5.062 1.00 94.31 92 GLN A N 1
ATOM 670 C CA . GLN A 1 92 ? -11.138 -5.941 6.397 1.00 94.31 92 GLN A CA 1
ATOM 671 C C . GLN A 1 92 ? -10.746 -7.423 6.386 1.00 94.31 92 GLN A C 1
ATOM 673 O O . GLN A 1 92 ? -10.169 -7.929 7.351 1.00 94.31 92 GLN A O 1
ATOM 678 N N . GLN A 1 93 ? -11.071 -8.136 5.306 1.00 94.56 93 GLN A N 1
ATOM 679 C CA . GLN A 1 93 ? -10.673 -9.527 5.144 1.00 94.56 93 GLN A CA 1
ATOM 680 C C . GLN A 1 93 ? -9.156 -9.656 4.993 1.00 94.56 93 GLN A C 1
ATOM 682 O O . GLN A 1 93 ? -8.557 -10.474 5.689 1.00 94.56 93 GLN A O 1
ATOM 687 N N . LEU A 1 94 ? -8.548 -8.806 4.164 1.00 94.81 94 LEU A N 1
ATOM 688 C CA . LEU A 1 94 ? -7.100 -8.715 4.011 1.00 94.81 94 LEU A CA 1
ATOM 689 C C . LEU A 1 94 ? -6.419 -8.415 5.350 1.00 94.81 94 LEU A C 1
ATOM 691 O O . LEU A 1 94 ? -5.483 -9.110 5.721 1.00 94.81 94 LEU A O 1
ATOM 695 N N . TYR A 1 95 ? -6.940 -7.470 6.135 1.00 93.75 95 TYR A N 1
ATOM 696 C CA . TYR A 1 95 ? -6.394 -7.148 7.457 1.00 93.75 95 TYR A CA 1
ATOM 697 C C . TYR A 1 95 ? -6.343 -8.364 8.402 1.00 93.75 95 TYR A C 1
ATOM 699 O O . TYR A 1 95 ? -5.363 -8.567 9.122 1.00 93.75 95 TYR A O 1
ATOM 707 N N . ARG A 1 96 ? -7.366 -9.231 8.366 1.00 92.38 96 ARG A N 1
ATOM 708 C CA . ARG A 1 96 ? -7.394 -10.482 9.149 1.00 92.38 96 ARG A CA 1
ATOM 709 C C . ARG A 1 96 ? -6.387 -11.533 8.673 1.00 92.38 96 ARG A C 1
ATOM 711 O O . ARG A 1 96 ? -6.071 -12.438 9.440 1.00 92.38 96 ARG A O 1
ATOM 718 N N . GLU A 1 97 ? -5.895 -11.431 7.442 1.00 89.69 97 GLU A N 1
ATOM 719 C CA . GLU A 1 97 ? -4.922 -12.356 6.842 1.00 89.69 97 GLU A CA 1
ATOM 720 C C . GLU A 1 97 ? -3.463 -11.986 7.129 1.00 89.69 97 GLU A C 1
ATOM 722 O O . GLU A 1 97 ? -2.571 -12.771 6.817 1.00 89.69 97 GLU A O 1
ATOM 727 N N . LEU A 1 98 ? -3.211 -10.846 7.782 1.00 87.62 98 LEU A N 1
ATOM 728 C CA . LEU A 1 98 ? -1.868 -10.331 8.064 1.00 87.62 98 LEU A CA 1
ATOM 729 C C . LEU A 1 98 ? -1.345 -10.555 9.508 1.00 87.62 98 LEU A C 1
ATOM 731 O O . LEU A 1 98 ? -0.506 -9.775 9.954 1.00 87.62 98 LEU A O 1
ATOM 735 N N . PRO A 1 99 ? -1.761 -11.560 10.315 1.00 76.00 99 PRO A N 1
ATOM 736 C CA . PRO A 1 99 ? -1.363 -11.616 11.726 1.00 76.00 99 PRO A CA 1
ATOM 737 C C . PRO A 1 99 ? 0.138 -11.848 11.953 1.00 76.00 99 PRO A C 1
ATOM 739 O O . PRO A 1 99 ? 0.623 -11.525 13.031 1.00 76.00 99 PRO A O 1
ATOM 742 N N . GLY A 1 100 ? 0.862 -12.384 10.965 1.00 81.50 100 GLY A N 1
ATOM 743 C CA . GLY A 1 100 ? 2.309 -12.612 11.040 1.00 81.50 100 GLY A CA 1
ATOM 744 C C . GLY A 1 100 ? 3.177 -11.449 10.550 1.00 81.50 100 GLY A C 1
ATOM 745 O O . GLY A 1 100 ? 4.396 -11.556 10.637 1.00 81.50 100 GLY A O 1
ATOM 746 N N . ASP A 1 101 ? 2.580 -10.370 10.035 1.00 87.62 101 ASP A N 1
ATOM 747 C CA . ASP A 1 101 ? 3.307 -9.238 9.457 1.00 87.62 101 ASP A CA 1
ATOM 748 C C . ASP A 1 101 ? 2.764 -7.905 10.012 1.00 87.62 101 ASP A C 1
ATOM 750 O O . ASP A 1 101 ? 1.824 -7.327 9.452 1.00 87.62 101 ASP A O 1
ATOM 754 N N . PRO A 1 102 ? 3.302 -7.425 11.152 1.00 90.06 102 PRO A N 1
ATOM 755 C CA . PRO A 1 102 ? 2.837 -6.189 11.775 1.00 90.06 102 PRO A CA 1
ATOM 756 C C . PRO A 1 102 ? 3.086 -4.959 10.892 1.00 90.06 102 PRO A C 1
ATOM 758 O O . PRO A 1 102 ? 2.304 -4.014 10.950 1.00 90.06 102 PRO A O 1
ATOM 761 N N . GLU A 1 103 ? 4.120 -4.985 10.047 1.00 92.81 103 GLU A N 1
ATOM 762 C CA . GLU A 1 103 ? 4.437 -3.892 9.128 1.00 92.81 103 GLU A CA 1
ATOM 763 C C . GLU A 1 103 ? 3.366 -3.782 8.035 1.00 92.81 103 GLU A C 1
ATOM 765 O O . GLU A 1 103 ? 2.805 -2.707 7.823 1.00 92.81 103 GLU A O 1
ATOM 770 N N . SER A 1 104 ? 2.980 -4.908 7.420 1.00 92.31 104 SER A N 1
ATOM 771 C CA . SER A 1 104 ? 1.853 -4.939 6.473 1.00 92.31 104 SER A CA 1
ATOM 772 C C . SER A 1 104 ? 0.544 -4.442 7.095 1.00 92.31 104 SER A C 1
ATOM 774 O O . SER A 1 104 ? -0.226 -3.744 6.437 1.00 92.31 104 SER A O 1
ATOM 776 N N . ARG A 1 105 ? 0.265 -4.786 8.361 1.00 93.94 105 ARG A N 1
ATOM 777 C CA . ARG A 1 105 ? -0.953 -4.317 9.052 1.00 93.94 105 ARG A CA 1
ATOM 778 C C . ARG A 1 105 ? -0.953 -2.808 9.228 1.00 93.94 105 ARG A C 1
ATOM 780 O O . ARG A 1 105 ? -1.951 -2.181 8.890 1.00 93.94 105 ARG A O 1
ATOM 787 N N . GLN A 1 106 ? 0.165 -2.251 9.685 1.00 94.06 106 GLN A N 1
ATOM 788 C CA . GLN A 1 106 ? 0.313 -0.814 9.883 1.00 94.06 106 GLN A CA 1
ATOM 789 C C . GLN A 1 106 ? 0.162 -0.038 8.568 1.00 94.06 106 GLN A C 1
ATOM 791 O O . GLN A 1 106 ? -0.471 1.019 8.533 1.00 94.06 106 GLN A O 1
ATOM 796 N N . LEU A 1 107 ? 0.702 -0.566 7.466 1.00 93.94 107 LEU A N 1
ATOM 797 C CA . LEU A 1 107 ? 0.524 0.033 6.142 1.00 93.94 107 LEU A CA 1
ATOM 798 C C . LEU A 1 107 ? -0.939 0.018 5.691 1.00 93.94 107 LEU A C 1
ATOM 800 O O . LEU A 1 107 ? -1.438 1.024 5.186 1.00 93.94 107 LEU A O 1
ATOM 804 N N . LEU A 1 108 ? -1.642 -1.097 5.903 1.00 95.06 108 LEU A N 1
ATOM 805 C CA . LEU A 1 108 ? -3.061 -1.199 5.567 1.00 95.06 108 LEU A CA 1
ATOM 806 C C . LEU A 1 108 ? -3.933 -0.288 6.445 1.00 95.06 108 LEU A C 1
ATOM 808 O O . LEU A 1 108 ? -4.894 0.288 5.944 1.00 95.06 108 LEU A O 1
ATOM 812 N N . GLU A 1 109 ? -3.596 -0.135 7.727 1.00 94.88 109 GLU A N 1
ATOM 813 C CA . GLU A 1 109 ? -4.246 0.818 8.640 1.00 94.88 109 GLU A CA 1
ATOM 814 C C . GLU A 1 109 ? -4.059 2.252 8.154 1.00 94.88 109 GLU A C 1
ATOM 816 O O . GLU A 1 109 ? -5.039 2.967 7.983 1.00 94.88 109 GLU A O 1
ATOM 821 N N . THR A 1 110 ? -2.826 2.628 7.806 1.00 93.69 110 THR A N 1
ATOM 822 C CA . THR A 1 110 ? -2.516 3.965 7.276 1.00 93.69 110 THR A CA 1
ATOM 823 C C . THR A 1 110 ? -3.331 4.278 6.016 1.00 93.69 110 THR A C 1
ATOM 825 O O . THR A 1 110 ? -3.832 5.386 5.848 1.00 93.69 110 THR A O 1
ATOM 828 N N . TYR A 1 111 ? -3.505 3.292 5.134 1.00 94.00 111 TYR A N 1
ATOM 829 C CA . TYR A 1 111 ? -4.349 3.432 3.949 1.00 94.00 111 TYR A CA 1
ATOM 830 C C . TYR A 1 111 ? -5.837 3.586 4.280 1.00 94.00 111 TYR A C 1
ATOM 832 O O . TYR A 1 111 ? -6.526 4.387 3.653 1.00 94.00 111 TYR A O 1
ATOM 840 N N . LEU A 1 112 ? -6.344 2.825 5.253 1.00 94.31 112 LEU A N 1
ATOM 841 C CA . LEU A 1 112 ? -7.737 2.918 5.692 1.00 94.31 112 LEU A CA 1
ATOM 842 C C . LEU A 1 112 ? -8.040 4.248 6.390 1.00 94.31 112 LEU A C 1
ATOM 844 O O . LEU A 1 112 ? -9.140 4.762 6.219 1.00 94.31 112 LEU A O 1
ATOM 848 N N . ASP A 1 113 ? -7.078 4.806 7.124 1.00 92.38 113 ASP A N 1
ATOM 849 C CA . ASP A 1 113 ? -7.204 6.113 7.778 1.00 92.38 113 ASP A CA 1
ATOM 850 C C . ASP A 1 113 ? -7.245 7.271 6.765 1.00 92.38 113 ASP A C 1
ATOM 852 O O . ASP A 1 113 ? -7.859 8.305 7.028 1.00 92.38 113 ASP A O 1
ATOM 856 N N . GLY A 1 114 ? -6.588 7.107 5.612 1.00 87.69 114 GLY A N 1
ATOM 857 C CA . GLY A 1 114 ? -6.500 8.118 4.553 1.00 87.69 114 GLY A CA 1
ATOM 858 C C . GLY A 1 114 ? -7.597 8.056 3.483 1.00 87.69 114 GLY A C 1
ATOM 859 O O . GLY A 1 114 ? -7.580 8.880 2.569 1.00 87.69 114 GLY A O 1
ATOM 860 N N . ARG A 1 115 ? -8.515 7.087 3.560 1.00 82.69 115 ARG A N 1
ATOM 861 C CA . ARG A 1 115 ? -9.575 6.849 2.566 1.00 82.69 115 ARG A CA 1
ATOM 862 C C . ARG A 1 115 ? -10.903 7.489 2.955 1.00 82.69 115 ARG A C 1
ATOM 864 O O . ARG A 1 115 ? -11.558 8.029 2.034 1.00 82.69 115 ARG A O 1
#